Protein AF-A0AAU8LWX2-F1 (afdb_monomer)

Nearest PDB structures (foldseek):
  5el5-assembly1_1I  TM=3.628E-01  e=7.026E+00  Thermus thermophilus HB8
  9fsm-assembly1_A  TM=2.475E-01  e=5.722E+00  Klebsiella pneumoniae
  9fs5-assembly1_A  TM=2.481E-01  e=7.524E+00  Escherichia coli

Radius of gyration: 14.52 Å; Cα contacts (8 Å, |Δi|>4): 62; chains: 1; bounding box: 30×19×42 Å

Mean predicted aligned error: 4.27 Å

Organism: NCBI:txid3062594

Structure (mmCIF, N/CA/C/O backbone):
data_AF-A0AAU8LWX2-F1
#
_entry.id   AF-A0AAU8LWX2-F1
#
loop_
_atom_site.group_PDB
_atom_site.id
_atom_site.type_symbol
_atom_site.label_atom_id
_atom_site.label_alt_id
_atom_site.label_comp_id
_atom_site.label_asym_id
_atom_site.label_entity_id
_atom_site.label_seq_id
_atom_site.pdbx_PDB_ins_code
_atom_site.Cartn_x
_atom_site.Cartn_y
_atom_site.Cartn_z
_atom_site.occupancy
_atom_site.B_iso_or_equiv
_atom_site.auth_seq_id
_atom_site.auth_comp_id
_atom_site.auth_asym_id
_atom_site.auth_atom_id
_atom_site.pdbx_PDB_model_num
ATOM 1 N N . MET A 1 1 ? 5.673 -5.037 5.359 1.00 77.38 1 MET A N 1
ATOM 2 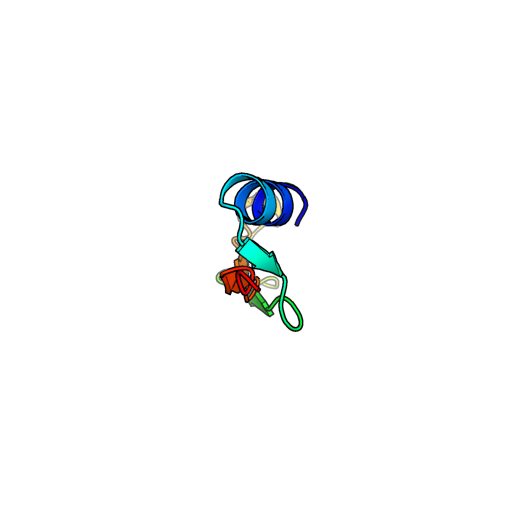C CA . MET A 1 1 ? 4.504 -4.747 6.221 1.00 77.38 1 MET A CA 1
ATOM 3 C C . MET A 1 1 ? 4.899 -4.411 7.654 1.00 77.38 1 MET A C 1
ATOM 5 O O . MET A 1 1 ? 4.558 -3.321 8.083 1.00 77.38 1 MET A O 1
ATOM 9 N N . ALA A 1 2 ? 5.664 -5.264 8.356 1.00 88.38 2 ALA A N 1
ATOM 10 C CA . ALA A 1 2 ? 6.009 -5.071 9.776 1.00 88.38 2 ALA A CA 1
ATOM 11 C C . ALA A 1 2 ? 6.474 -3.646 10.138 1.00 88.38 2 ALA A C 1
ATOM 13 O O . ALA A 1 2 ? 5.883 -3.031 11.010 1.00 88.38 2 ALA A O 1
ATOM 14 N N . LYS A 1 3 ? 7.425 -3.063 9.392 1.00 93.19 3 LYS A N 1
ATOM 15 C CA . LYS A 1 3 ? 7.929 -1.703 9.662 1.00 93.19 3 LYS A CA 1
ATOM 16 C C . LYS A 1 3 ? 6.856 -0.605 9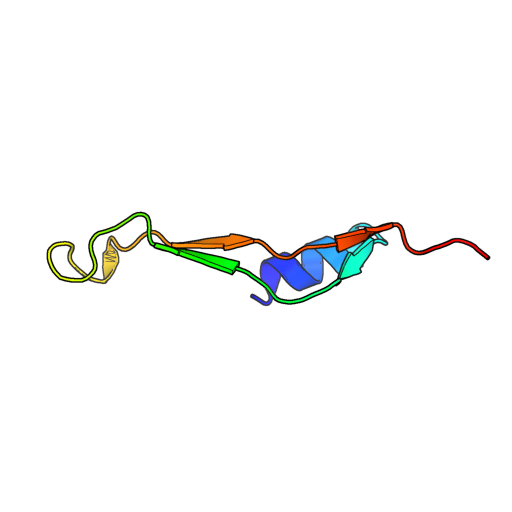.605 1.00 93.19 3 LYS A C 1
ATOM 18 O O . LYS A 1 3 ? 6.865 0.292 10.434 1.00 93.19 3 LYS A O 1
ATOM 23 N N . VAL A 1 4 ? 5.941 -0.668 8.632 1.00 93.88 4 VAL A N 1
ATOM 24 C CA . VAL A 1 4 ? 4.832 0.298 8.523 1.00 93.88 4 VAL A CA 1
ATOM 25 C C . VAL A 1 4 ? 3.863 0.127 9.688 1.00 93.88 4 VAL A C 1
ATOM 27 O O . VAL A 1 4 ? 3.380 1.115 10.220 1.00 93.88 4 VAL A O 1
ATOM 30 N N . HIS A 1 5 ? 3.597 -1.112 10.104 1.00 94.50 5 HIS A N 1
ATOM 31 C CA . HIS A 1 5 ? 2.711 -1.367 11.237 1.00 94.50 5 HIS A CA 1
ATOM 32 C C . HIS A 1 5 ? 3.322 -0.871 12.549 1.00 94.50 5 HIS A C 1
ATOM 34 O O . HIS A 1 5 ? 2.642 -0.152 13.269 1.00 94.50 5 HIS A O 1
ATOM 40 N N . SER A 1 6 ? 4.602 -1.166 12.803 1.00 95.25 6 SER A N 1
ATOM 41 C CA . SER A 1 6 ? 5.317 -0.662 13.981 1.00 95.25 6 SER A CA 1
ATOM 42 C C . SER A 1 6 ? 5.312 0.863 14.028 1.00 95.25 6 SER A C 1
ATOM 44 O O . SER A 1 6 ? 4.992 1.433 15.058 1.00 95.25 6 SER A O 1
ATOM 46 N N . PHE A 1 7 ? 5.555 1.532 12.897 1.00 95.25 7 PHE A N 1
ATOM 47 C CA . PHE A 1 7 ? 5.499 2.993 12.832 1.00 95.25 7 PHE A CA 1
ATOM 48 C C . PHE A 1 7 ? 4.105 3.560 13.165 1.00 95.25 7 PHE A C 1
ATOM 50 O O . PHE A 1 7 ? 3.992 4.554 13.880 1.00 95.25 7 PHE A O 1
ATOM 57 N N . ILE A 1 8 ? 3.031 2.936 12.669 1.00 94.88 8 ILE A N 1
ATOM 58 C CA . ILE A 1 8 ? 1.653 3.363 12.976 1.00 94.88 8 ILE A CA 1
ATOM 59 C C . ILE A 1 8 ? 1.353 3.185 14.473 1.00 94.88 8 ILE A C 1
ATOM 61 O O . ILE A 1 8 ? 0.754 4.058 15.093 1.00 94.88 8 ILE A O 1
ATOM 65 N N . GLU A 1 9 ? 1.808 2.085 15.072 1.00 92.25 9 GLU A N 1
ATOM 66 C CA . GLU A 1 9 ? 1.626 1.816 16.503 1.00 92.25 9 GLU A CA 1
ATOM 67 C C . GLU A 1 9 ? 2.438 2.792 17.376 1.00 92.25 9 GLU A C 1
ATOM 69 O O . GLU A 1 9 ? 1.901 3.362 18.325 1.00 92.25 9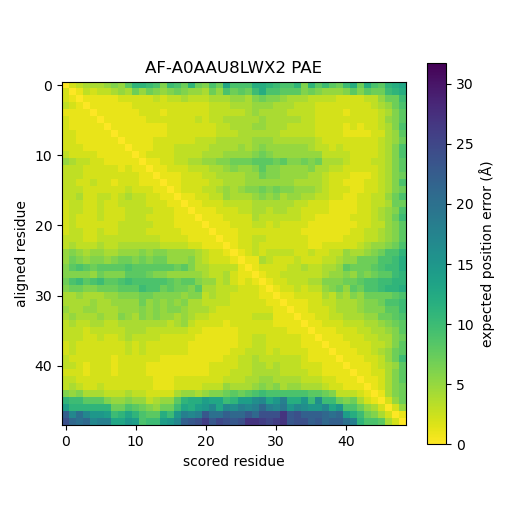 GLU A O 1
ATOM 74 N N . GLU A 1 10 ? 3.698 3.059 17.017 1.00 94.69 10 GLU A N 1
ATOM 75 C CA . GLU A 1 10 ? 4.586 4.010 17.708 1.00 94.69 10 GLU A CA 1
ATOM 76 C C . GLU A 1 10 ? 4.063 5.454 17.675 1.00 94.69 10 GLU A C 1
ATOM 78 O O . GLU A 1 10 ? 4.315 6.231 18.595 1.00 94.69 10 GLU A O 1
ATOM 83 N N . THR A 1 11 ? 3.316 5.823 16.633 1.00 93.69 11 THR A N 1
ATOM 84 C CA . THR A 1 11 ? 2.728 7.165 16.485 1.00 93.69 11 THR A CA 1
ATOM 85 C C . THR A 1 11 ? 1.388 7.328 17.211 1.00 93.69 11 THR A C 1
ATOM 87 O O . THR A 1 11 ? 0.826 8.425 17.215 1.00 93.69 11 THR A O 1
ATOM 90 N N . GLY A 1 12 ? 0.879 6.274 17.863 1.00 92.31 12 GLY A N 1
ATOM 91 C CA . GLY A 1 12 ? -0.421 6.290 18.545 1.00 92.31 12 GLY A CA 1
ATOM 92 C C . GLY A 1 12 ? -1.616 6.303 17.586 1.00 92.31 12 GLY A C 1
ATOM 93 O O . GLY A 1 12 ? -2.741 6.625 17.979 1.00 92.31 12 GLY A O 1
ATOM 94 N N . GLU A 1 13 ? -1.383 5.975 16.318 1.00 95.00 13 GLU A N 1
ATOM 95 C CA . GLU A 1 13 ? -2.424 5.818 15.313 1.00 95.00 13 GLU A CA 1
ATOM 96 C C . GLU A 1 13 ? -2.922 4.370 15.266 1.00 95.00 13 GLU A C 1
ATOM 98 O O . GLU A 1 13 ? -2.324 3.437 15.805 1.00 95.00 13 GLU A O 1
ATOM 103 N N . GLN A 1 14 ? -4.062 4.165 14.615 1.00 94.56 14 GLN A N 1
ATOM 104 C CA . GLN A 1 14 ? -4.634 2.842 14.403 1.00 94.56 14 GLN A CA 1
ATOM 105 C C . GLN A 1 14 ? -4.724 2.553 12.912 1.00 94.56 14 GLN A C 1
ATOM 107 O O . GLN A 1 14 ? -5.150 3.392 12.115 1.00 9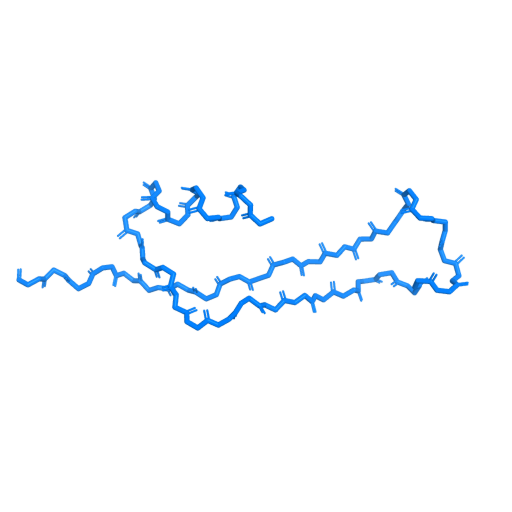4.56 14 GLN A O 1
ATOM 112 N N . ARG A 1 15 ? -4.325 1.336 12.529 1.00 95.00 15 ARG A N 1
ATOM 113 C CA . ARG A 1 15 ? -4.462 0.840 11.155 1.00 95.00 15 ARG A CA 1
ATOM 114 C C . ARG A 1 15 ? -5.941 0.779 10.783 1.00 95.00 15 ARG A C 1
ATOM 116 O O . ARG A 1 15 ? -6.736 0.184 11.505 1.00 95.00 15 ARG A O 1
ATOM 123 N N . THR A 1 16 ? -6.288 1.321 9.622 1.00 95.62 16 THR A N 1
ATOM 124 C CA . THR A 1 16 ? -7.641 1.265 9.061 1.00 95.62 16 THR A CA 1
ATOM 125 C C . THR A 1 16 ? -7.608 0.682 7.651 1.00 95.62 16 THR A C 1
ATOM 127 O O . THR A 1 16 ? -6.657 0.873 6.895 1.00 95.62 16 THR A O 1
ATOM 130 N N . GLY A 1 17 ? -8.642 -0.076 7.283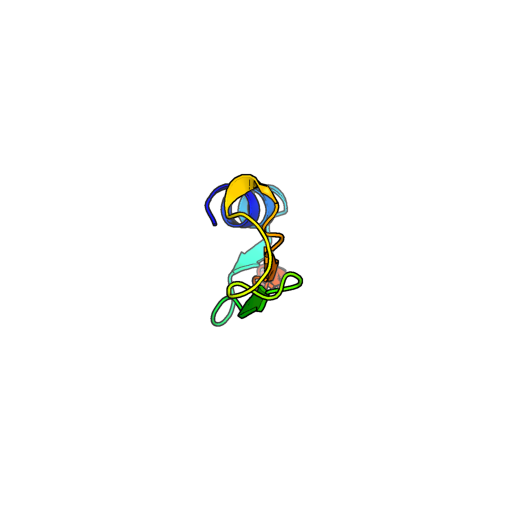 1.00 94.81 17 GLY A N 1
ATOM 131 C CA . GLY A 1 17 ? -8.748 -0.680 5.952 1.00 94.81 17 GLY A CA 1
ATOM 132 C C . GLY A 1 17 ? -7.588 -1.618 5.570 1.00 94.81 17 GLY A C 1
ATOM 133 O O . GLY A 1 17 ? -6.824 -2.099 6.410 1.00 94.81 17 GLY A O 1
ATOM 134 N N . LYS A 1 18 ? -7.480 -1.909 4.268 1.00 95.69 18 LYS A N 1
ATOM 135 C CA . LYS A 1 18 ? -6.430 -2.767 3.694 1.00 95.69 18 LYS A CA 1
ATOM 136 C C . LYS A 1 18 ? -5.256 -1.925 3.194 1.00 95.69 18 LYS A C 1
ATOM 138 O O . LYS A 1 18 ? -5.451 -0.800 2.733 1.00 95.69 18 LYS A O 1
ATOM 143 N N . HIS A 1 19 ? -4.050 -2.489 3.237 1.00 96.12 19 HIS A N 1
ATOM 144 C CA . HIS A 1 19 ? -2.918 -1.884 2.548 1.00 96.12 19 HIS A CA 1
ATOM 145 C C . HIS A 1 19 ? -3.085 -1.975 1.031 1.00 96.12 19 HIS A C 1
ATOM 147 O O . HIS A 1 19 ? -3.726 -2.882 0.500 1.00 96.12 19 HIS A O 1
ATOM 153 N N . HIS A 1 20 ? -2.434 -1.046 0.346 1.00 96.69 20 HIS A N 1
ATOM 154 C CA . HIS A 1 20 ? -2.287 -1.037 -1.097 1.00 96.69 20 HIS A CA 1
ATOM 155 C C . HIS A 1 20 ? -0.819 -1.224 -1.459 1.00 96.69 20 HIS A C 1
ATOM 157 O O . HIS A 1 20 ? 0.061 -0.600 -0.858 1.00 96.69 20 HIS A O 1
ATOM 163 N N . GLU A 1 21 ? -0.577 -2.034 -2.482 1.00 96.25 21 GLU A N 1
ATOM 164 C CA . GLU A 1 21 ? 0.734 -2.190 -3.099 1.00 96.25 21 GLU A CA 1
ATOM 165 C C . GLU A 1 21 ? 0.743 -1.467 -4.443 1.00 96.25 21 GLU A C 1
ATOM 167 O O . GLU A 1 21 ? -0.178 -1.613 -5.247 1.00 96.25 21 GLU A O 1
ATOM 172 N N . ILE A 1 22 ? 1.778 -0.671 -4.687 1.00 95.50 22 ILE A N 1
ATOM 173 C CA . ILE A 1 22 ? 2.018 -0.054 -5.989 1.00 95.50 22 ILE A CA 1
ATOM 174 C C . ILE A 1 22 ? 3.360 -0.549 -6.491 1.00 95.50 22 ILE A C 1
ATOM 176 O O . ILE A 1 22 ? 4.404 -0.221 -5.922 1.00 95.50 22 ILE A O 1
ATOM 180 N N . TYR A 1 23 ? 3.338 -1.304 -7.578 1.00 94.38 23 TYR A N 1
ATOM 181 C CA . TYR A 1 23 ? 4.5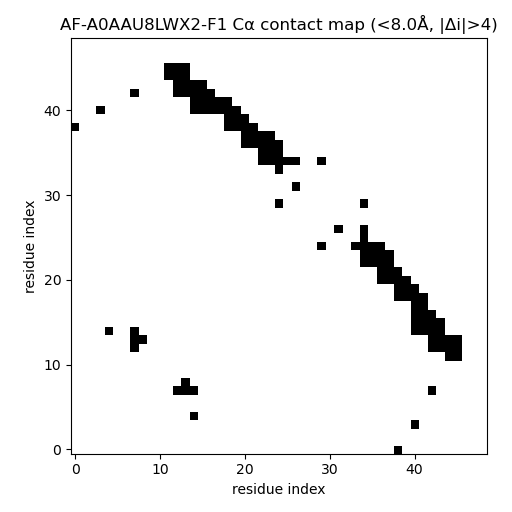47 -1.740 -8.258 1.00 94.38 23 TYR A CA 1
ATOM 182 C C . TYR A 1 23 ? 5.043 -0.607 -9.155 1.00 94.38 23 TYR A C 1
ATOM 184 O O . TYR A 1 23 ? 4.394 -0.251 -10.137 1.00 94.38 23 TYR A O 1
ATOM 192 N N . LEU A 1 24 ? 6.178 -0.007 -8.795 1.00 94.75 24 LEU A N 1
ATOM 193 C CA . LEU A 1 24 ? 6.813 1.045 -9.596 1.00 94.75 24 LEU A CA 1
ATOM 194 C C . LEU A 1 24 ? 7.679 0.460 -10.718 1.00 94.75 24 LEU A C 1
ATOM 196 O O . LEU A 1 24 ? 7.960 1.134 -11.705 1.00 94.75 24 LEU A O 1
ATOM 200 N N . SER A 1 25 ? 8.122 -0.785 -10.556 1.00 93.81 25 SER A N 1
ATOM 201 C CA . SER A 1 25 ? 8.906 -1.516 -11.550 1.00 93.81 25 SER A CA 1
ATOM 202 C C . SER A 1 25 ? 8.012 -2.437 -12.381 1.00 93.81 25 SER A C 1
ATOM 204 O O . SER A 1 25 ? 7.161 -3.131 -11.829 1.00 93.81 25 SER A O 1
ATOM 206 N N . ASP A 1 26 ? 8.246 -2.509 -13.698 1.00 91.25 26 ASP A N 1
ATOM 207 C CA . ASP A 1 26 ? 7.653 -3.564 -14.532 1.00 91.25 26 ASP A CA 1
ATOM 208 C C . ASP A 1 26 ? 8.326 -4.899 -14.191 1.00 91.25 26 ASP A C 1
ATOM 210 O O . ASP A 1 26 ? 9.474 -5.158 -14.574 1.00 91.25 26 ASP A O 1
ATOM 214 N N . ILE A 1 27 ? 7.593 -5.744 -13.469 1.00 88.31 27 ILE A N 1
ATOM 215 C CA . ILE A 1 27 ? 8.043 -7.052 -12.977 1.00 88.31 27 ILE A CA 1
ATOM 216 C C . ILE A 1 27 ? 8.485 -8.006 -14.095 1.00 88.31 27 ILE A C 1
ATOM 218 O O . ILE A 1 27 ? 9.224 -8.949 -13.837 1.00 88.31 27 ILE A O 1
ATOM 222 N N . ARG A 1 28 ? 8.070 -7.773 -15.347 1.00 90.44 28 ARG A N 1
ATOM 223 C CA . ARG A 1 28 ? 8.450 -8.627 -16.486 1.00 90.44 28 ARG A CA 1
ATOM 224 C C . ARG A 1 28 ? 9.788 -8.233 -17.106 1.00 90.44 28 ARG A C 1
ATOM 226 O O . ARG A 1 28 ? 10.337 -9.001 -17.886 1.00 90.44 28 ARG A O 1
ATOM 233 N N . LYS A 1 29 ? 10.276 -7.022 -16.822 1.00 89.75 29 LYS A N 1
ATOM 234 C CA . LYS A 1 29 ? 11.448 -6.430 -17.488 1.00 89.75 29 LYS A CA 1
ATOM 235 C C . LYS A 1 29 ? 12.601 -6.162 -16.531 1.00 89.75 29 LYS A C 1
ATOM 237 O O . LYS A 1 29 ? 13.757 -6.304 -16.915 1.00 89.75 29 LYS A O 1
ATOM 242 N N . ALA A 1 30 ? 12.304 -5.735 -15.306 1.00 91.31 30 ALA A N 1
ATOM 243 C CA . ALA A 1 30 ? 13.324 -5.436 -14.312 1.00 91.31 30 ALA A CA 1
ATOM 244 C C . ALA A 1 30 ? 13.812 -6.718 -13.623 1.00 91.31 30 ALA A C 1
ATOM 246 O O . ALA A 1 30 ? 13.010 -7.592 -13.299 1.00 91.31 30 ALA A O 1
ATOM 247 N N . ALA A 1 31 ? 15.114 -6.804 -13.338 1.00 94.38 31 ALA A N 1
ATOM 248 C CA . ALA A 1 31 ? 15.651 -7.872 -12.497 1.00 94.38 31 ALA A CA 1
ATOM 249 C C . ALA A 1 31 ? 15.017 -7.810 -11.088 1.00 94.38 31 ALA A C 1
ATOM 251 O O . ALA A 1 31 ? 14.871 -6.699 -10.565 1.00 94.38 31 ALA A O 1
ATOM 252 N N . PRO A 1 32 ? 14.695 -8.950 -10.443 1.00 92.81 32 PRO A N 1
ATOM 253 C CA . PRO A 1 32 ? 13.991 -8.972 -9.154 1.00 92.81 32 PRO A CA 1
ATOM 254 C C . PRO A 1 32 ? 14.644 -8.137 -8.045 1.00 92.81 32 PRO A C 1
ATOM 256 O O . PRO A 1 32 ? 13.950 -7.491 -7.267 1.00 92.81 32 PRO A O 1
ATOM 259 N N . ALA A 1 33 ? 15.979 -8.073 -8.012 1.00 94.94 33 ALA A N 1
ATOM 260 C CA . ALA A 1 33 ? 16.728 -7.273 -7.039 1.00 94.94 33 ALA A CA 1
ATOM 261 C C . ALA A 1 33 ? 16.485 -5.753 -7.156 1.00 94.94 33 ALA A C 1
ATOM 263 O O . ALA A 1 33 ? 16.730 -5.016 -6.206 1.00 94.94 33 ALA A O 1
ATOM 264 N N . ASN A 1 34 ? 15.998 -5.283 -8.308 1.00 93.00 34 ASN A N 1
ATOM 265 C CA . ASN A 1 34 ? 15.740 -3.870 -8.585 1.00 93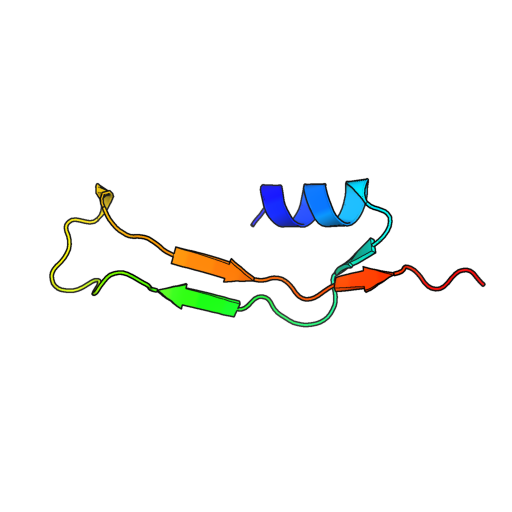.00 34 ASN A CA 1
ATOM 266 C C . ASN A 1 34 ? 14.255 -3.501 -8.489 1.00 93.00 34 ASN A C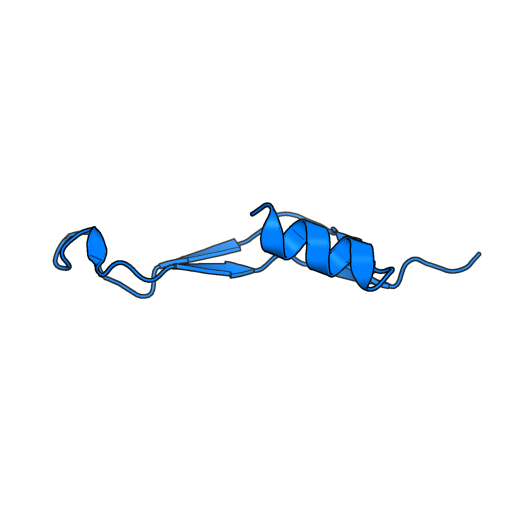 1
ATOM 268 O O . ASN A 1 34 ? 13.889 -2.364 -8.801 1.00 93.00 34 ASN A O 1
ATOM 272 N N . TRP A 1 35 ? 13.385 -4.442 -8.111 1.00 95.94 35 TRP A N 1
ATOM 273 C CA . TRP A 1 35 ? 11.960 -4.165 -7.994 1.00 95.94 35 TRP A CA 1
ATOM 274 C C . TRP A 1 35 ? 11.689 -3.189 -6.859 1.00 95.94 35 TRP A C 1
ATOM 276 O O . TRP A 1 35 ? 12.121 -3.369 -5.721 1.00 95.94 35 TRP A O 1
ATOM 286 N N . LYS A 1 36 ? 10.935 -2.144 -7.186 1.00 94.50 36 LYS A N 1
ATOM 287 C CA . LYS A 1 36 ? 10.471 -1.151 -6.228 1.00 94.50 36 LYS A CA 1
ATOM 288 C C . LYS A 1 36 ? 8.963 -1.271 -6.090 1.00 94.50 36 LYS A C 1
ATOM 290 O O . LYS A 1 36 ? 8.226 -1.070 -7.057 1.00 94.50 36 LYS A O 1
ATOM 295 N N . THR A 1 37 ? 8.525 -1.539 -4.868 1.00 94.88 37 THR A N 1
ATOM 296 C CA . THR A 1 37 ? 7.111 -1.579 -4.497 1.00 94.88 37 THR A CA 1
ATOM 297 C C . THR A 1 37 ? 6.872 -0.581 -3.378 1.00 94.88 37 THR A C 1
ATOM 299 O O . THR A 1 37 ? 7.574 -0.590 -2.366 1.00 94.88 37 THR A O 1
ATOM 302 N N . VAL A 1 38 ? 5.876 0.281 -3.552 1.00 95.44 38 VAL A N 1
ATOM 303 C CA . VAL A 1 38 ? 5.395 1.160 -2.487 1.00 95.44 38 VAL A CA 1
ATOM 304 C C . VAL A 1 38 ? 4.278 0.445 -1.750 1.00 95.44 38 VAL A C 1
ATOM 306 O O . VAL A 1 38 ? 3.294 0.028 -2.356 1.00 95.44 38 VAL A O 1
ATOM 309 N N . ILE A 1 39 ? 4.420 0.351 -0.433 1.00 95.19 39 ILE A N 1
ATOM 310 C CA . ILE A 1 39 ? 3.388 -0.155 0.464 1.00 95.19 39 ILE A CA 1
ATOM 311 C C . ILE A 1 39 ? 2.720 1.031 1.154 1.00 95.19 39 ILE A C 1
ATOM 313 O O . ILE A 1 39 ? 3.401 1.823 1.804 1.00 95.19 39 ILE A O 1
ATOM 317 N N . ARG A 1 40 ? 1.394 1.146 1.036 1.00 96.25 40 ARG A N 1
ATOM 318 C CA . ARG A 1 40 ? 0.599 2.176 1.724 1.00 96.25 40 ARG A CA 1
ATOM 319 C C . ARG A 1 40 ? -0.431 1.523 2.631 1.00 96.25 40 ARG A C 1
ATOM 321 O O . ARG A 1 40 ? -1.266 0.772 2.142 1.00 96.25 40 ARG A O 1
ATOM 328 N N . GLN A 1 41 ? -0.403 1.841 3.920 1.00 97.00 41 GLN A N 1
ATOM 329 C CA . GLN A 1 41 ? -1.393 1.385 4.898 1.00 97.00 41 GLN A CA 1
ATOM 330 C C . GLN A 1 41 ? -2.209 2.596 5.370 1.00 97.00 41 GLN A C 1
ATOM 332 O O . GLN A 1 41 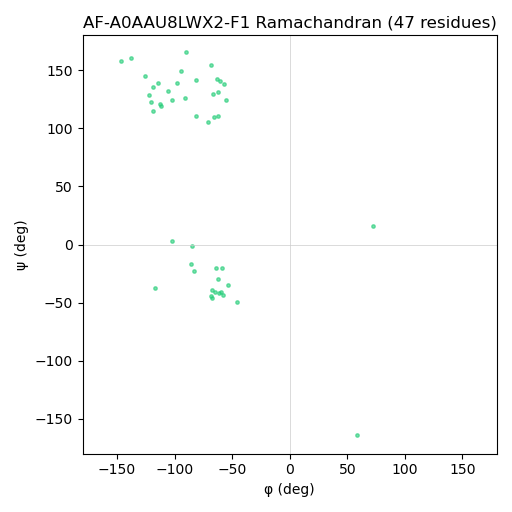? -1.615 3.520 5.927 1.00 97.00 41 GLN A O 1
ATOM 337 N N . PRO A 1 42 ? -3.537 2.624 5.158 1.00 96.94 42 PRO A N 1
ATOM 338 C CA . PRO A 1 42 ? -4.373 3.650 5.762 1.00 96.94 42 PRO A CA 1
ATOM 339 C C . PRO A 1 42 ? -4.345 3.533 7.293 1.00 96.94 42 PRO A C 1
ATOM 341 O O . PRO A 1 42 ? -4.278 2.433 7.856 1.00 96.94 42 PRO A O 1
ATOM 344 N N . CYS A 1 43 ? -4.355 4.686 7.950 1.00 95.88 43 CYS A N 1
ATOM 345 C CA . CYS A 1 43 ? -4.360 4.842 9.398 1.00 95.88 43 CYS A CA 1
ATOM 346 C C . CYS A 1 43 ? -5.161 6.090 9.776 1.00 95.88 43 CYS A C 1
ATOM 348 O O . CYS A 1 43 ? -5.397 6.974 8.948 1.00 95.88 43 CYS A O 1
ATOM 350 N N . CYS A 1 44 ? -5.637 6.132 11.014 1.00 94.75 44 CYS A N 1
ATOM 351 C CA . CYS A 1 44 ? -6.267 7.308 11.594 1.00 94.75 44 CYS A CA 1
ATOM 352 C C . CYS A 1 44 ? -5.779 7.496 13.027 1.00 94.75 44 CYS A C 1
ATOM 354 O O . CYS A 1 44 ? -5.321 6.542 13.662 1.00 94.75 44 CYS A O 1
ATOM 356 N N . LYS A 1 45 ? -5.933 8.707 13.569 1.00 89.38 45 LYS A N 1
ATOM 357 C CA . LYS A 1 45 ? -5.711 8.912 15.000 1.00 89.38 45 LYS A CA 1
ATOM 358 C C . LYS A 1 45 ? -6.624 7.988 15.794 1.00 89.38 45 LYS A C 1
ATOM 360 O O . LYS A 1 45 ? -7.799 7.834 15.449 1.00 89.38 45 LYS A O 1
ATOM 365 N N . ALA A 1 46 ? -6.081 7.388 16.849 1.00 80.31 46 ALA A N 1
ATOM 366 C CA . ALA A 1 46 ? -6.914 6.744 17.846 1.00 80.31 46 ALA A CA 1
ATOM 367 C C . ALA A 1 46 ? -7.921 7.785 18.353 1.00 80.31 46 ALA A C 1
ATOM 369 O O . ALA A 1 46 ? -7.527 8.879 18.761 1.00 80.31 46 ALA A O 1
ATOM 370 N N . SER A 1 47 ? -9.217 7.479 18.276 1.00 74.25 47 SER A N 1
ATOM 371 C CA . SER A 1 47 ? -10.225 8.329 18.903 1.00 74.25 47 SER A CA 1
ATOM 372 C C . SER A 1 47 ? -9.950 8.311 20.402 1.00 74.25 47 SER A C 1
ATOM 374 O O . SER A 1 47 ? -10.114 7.274 21.042 1.00 74.25 47 SER A O 1
ATOM 376 N N . SER A 1 48 ? -9.500 9.436 20.953 1.00 62.38 48 SER A N 1
ATOM 377 C CA . SER A 1 48 ? -9.554 9.668 22.391 1.00 62.38 48 SER A CA 1
ATOM 378 C C . SER A 1 48 ? -11.032 9.747 22.764 1.00 62.38 48 SER A C 1
ATOM 380 O O . SER A 1 48 ? -11.717 10.670 22.319 1.00 62.38 48 SER A O 1
ATOM 382 N N . LEU A 1 49 ? -11.528 8.732 23.474 1.00 53.72 49 LEU A N 1
ATOM 383 C CA . LEU A 1 49 ? -12.776 8.838 24.231 1.00 53.72 49 LEU A CA 1
ATOM 384 C C . LEU A 1 49 ? -12.632 9.912 25.312 1.00 53.72 49 LEU A C 1
ATOM 386 O O . LEU A 1 49 ? -11.519 10.014 25.880 1.00 53.72 49 LEU A O 1
#

InterPro domains:
  IPR011256 Regulatory factor, effector binding domain superfamily [G3DSA:3.20.80.10] (1-43)

Sequence (49 aa):
MAKVHSFIEETGEQRTGKHHEIYLSDIRKAAPANWKTVIRQPCCKASSL

Secondary structure (DSSP, 8-state):
-HHHHHHHHHTTEEE-S--EEEE-S-TTTS-GGG--EEEE--EEE----

Foldseek 3Di:
DVVVCVVCVVVQKDFDDDKDKDWPDDPVPDDPVPTDIDIGTDIDHDPDD

Solvent-accessible surface area (backbone atoms only — not comparable to full-atom values): 3188 Å² total; per-residue (Å²): 111,68,70,63,51,52,51,39,54,76,70,58,34,38,85,39,89,70,67,46,79,44,73,78,42,59,78,91,77,50,59,78,94,71,59,44,68,50,79,47,68,47,63,43,75,56,80,81,126

pLDDT: mean 91.57, std 8.32, range [53.72, 97.0]